Protein AF-A0A3A0FUT3-F1 (afdb_monomer_lite)

Foldseek 3Di:
DQVVLVVLLVVLQVVLVVVVNADPVDQPCVCLVVCLVVLLVLLCCLQVPQLVVQLVVCVPDDPVVSLQRSLQRSLQVQLVQQPPQNVLSVVSSVLSSVLNSVCVVPVDSVVSSVSSSSNVSSNLNRPDCPSCNSVDGDPSSVVSVVD

Radius of gyration: 15.89 Å; chains: 1; bounding box: 42×25×53 Å

Secondary structure (DSSP, 8-state):
-HHHHHHHHHHHHHHHHHTT---TTS---TTHHHHHHHHHHHHHHIIIIIHHHHHHHTTTS-HHHHHHHHHHHHHHHHHHTTTT-HHHHHHHHHHHHHHHHHHHHH--HHHHHHHHHHHHHHHHHH--SSTTGGG--THHHHHHH--

pLDDT: mean 85.38, std 10.98, range [56.06, 98.0]

Sequence (147 aa):
AALVSGAGAALLVALGLAHGSASLAAPRFAWLEDYLPGLAAQQLLLQGFFAPGFAALVGGAARGLRRGATVALAAGAFAALHAPNPALMIGVAVAGAFWTAHFLAHRNLLAVVASHLVLGAAAMASLGPGPMLNLRVGPGALELLGR

Structure (mmCIF, N/CA/C/O backbone):
data_AF-A0A3A0FUT3-F1
#
_entry.id   AF-A0A3A0FUT3-F1
#
loop_
_atom_site.group_PDB
_atom_site.id
_atom_site.type_symbol
_atom_site.label_atom_id
_atom_site.label_alt_id
_atom_site.label_comp_id
_atom_site.label_asym_id
_atom_site.label_entity_id
_atom_site.label_seq_id
_atom_site.pdbx_PDB_ins_code
_atom_site.Cartn_x
_atom_site.Cartn_y
_atom_site.Cartn_z
_atom_site.occupancy
_atom_site.B_iso_or_equiv
_atom_site.auth_seq_id
_atom_site.auth_comp_id
_atom_site.auth_asym_id
_atom_site.auth_atom_id
_atom_site.pdbx_PDB_model_num
ATOM 1 N N . ALA A 1 1 ? -13.110 1.110 -4.379 1.00 67.38 1 ALA A N 1
ATOM 2 C CA . ALA A 1 1 ? -11.785 0.592 -4.778 1.00 67.38 1 ALA A CA 1
ATOM 3 C C . ALA A 1 1 ? -11.551 0.679 -6.286 1.00 67.38 1 ALA A C 1
ATOM 5 O O . ALA A 1 1 ? -10.635 1.383 -6.680 1.00 67.38 1 ALA A O 1
ATOM 6 N N . ALA A 1 2 ? -12.389 0.046 -7.120 1.00 71.19 2 ALA A N 1
ATOM 7 C CA . ALA A 1 2 ? -12.159 -0.082 -8.567 1.00 71.19 2 ALA A CA 1
ATOM 8 C C . ALA A 1 2 ? -11.878 1.238 -9.314 1.00 71.19 2 ALA A C 1
ATOM 10 O O . ALA A 1 2 ? -10.896 1.305 -10.036 1.00 71.19 2 ALA A O 1
ATOM 11 N N . LEU A 1 3 ? -12.666 2.302 -9.095 1.00 72.50 3 LEU A N 1
ATOM 12 C CA . LEU A 1 3 ? -12.441 3.600 -9.757 1.00 72.50 3 LEU A CA 1
ATOM 13 C C . LEU A 1 3 ? -11.093 4.240 -9.389 1.00 72.50 3 LEU A C 1
ATOM 15 O O . LEU A 1 3 ? -10.398 4.748 -10.257 1.00 72.50 3 LEU A O 1
ATOM 19 N N . VAL A 1 4 ? -10.703 4.183 -8.112 1.00 73.81 4 VAL A N 1
ATOM 20 C CA . VAL A 1 4 ? -9.439 4.767 -7.629 1.00 73.81 4 VAL A CA 1
ATOM 21 C C . VAL A 1 4 ? -8.245 3.974 -8.147 1.00 73.81 4 VAL A C 1
ATOM 23 O O . VAL A 1 4 ? -7.280 4.559 -8.626 1.00 73.81 4 VAL A O 1
ATOM 26 N N . SER A 1 5 ? -8.325 2.644 -8.116 1.00 77.06 5 SER A N 1
ATOM 27 C CA . SER A 1 5 ? -7.273 1.788 -8.668 1.00 77.06 5 SER A CA 1
ATOM 28 C C . SER A 1 5 ? -7.211 1.855 -10.193 1.00 77.06 5 SER A C 1
ATOM 30 O O . SER A 1 5 ? -6.119 1.790 -10.739 1.00 77.06 5 SER A O 1
ATOM 32 N N . GLY A 1 6 ? -8.341 2.050 -10.878 1.00 75.94 6 GLY A N 1
ATOM 33 C CA . GLY A 1 6 ? -8.392 2.286 -12.321 1.00 75.94 6 GLY A CA 1
ATOM 34 C C . GLY A 1 6 ? -7.773 3.627 -12.717 1.00 75.94 6 GLY A C 1
ATOM 35 O O . GLY A 1 6 ? -6.947 3.670 -13.622 1.00 75.94 6 GLY A O 1
ATOM 36 N N . ALA A 1 7 ? -8.093 4.707 -11.996 1.00 79.81 7 ALA A N 1
ATOM 37 C CA . ALA A 1 7 ? -7.461 6.012 -12.194 1.00 79.81 7 ALA A CA 1
ATOM 38 C C . ALA A 1 7 ? -5.953 5.969 -11.891 1.00 79.81 7 ALA A C 1
ATOM 40 O O . ALA A 1 7 ? -5.152 6.499 -12.658 1.00 79.81 7 ALA A O 1
ATOM 41 N N . GLY A 1 8 ? -5.558 5.282 -10.814 1.00 80.25 8 GLY A N 1
ATOM 42 C CA . GLY A 1 8 ? -4.154 5.030 -10.495 1.00 80.25 8 GLY A CA 1
ATOM 43 C C . GLY A 1 8 ? -3.447 4.242 -11.598 1.00 80.25 8 GLY A C 1
ATOM 44 O O . GLY A 1 8 ? -2.389 4.654 -12.055 1.00 80.25 8 GLY A O 1
ATOM 45 N N . ALA A 1 9 ? -4.053 3.159 -12.088 1.00 80.38 9 ALA A N 1
ATOM 46 C CA . ALA A 1 9 ? -3.508 2.362 -13.183 1.00 80.38 9 ALA A CA 1
ATOM 47 C C . ALA A 1 9 ? -3.330 3.195 -14.462 1.00 80.38 9 ALA A C 1
ATOM 49 O O . ALA A 1 9 ? -2.263 3.155 -15.069 1.00 80.38 9 ALA A O 1
ATOM 50 N N . ALA A 1 10 ? -4.329 4.003 -14.828 1.00 81.06 10 ALA A N 1
ATOM 51 C CA . ALA A 1 10 ? -4.245 4.902 -15.977 1.00 81.06 10 ALA A CA 1
ATOM 52 C C . ALA A 1 10 ? -3.108 5.927 -15.828 1.00 81.06 10 ALA A C 1
ATOM 54 O O . ALA A 1 10 ? -2.360 6.156 -16.779 1.00 81.06 10 ALA A O 1
ATOM 55 N N . LEU A 1 11 ? -2.931 6.496 -14.631 1.00 83.31 11 LEU A N 1
ATOM 56 C CA . LEU A 1 11 ? -1.828 7.411 -14.341 1.00 83.31 11 LEU A CA 1
ATOM 57 C C . LEU A 1 11 ? -0.463 6.726 -14.492 1.00 83.31 11 LEU A C 1
ATOM 59 O O . LEU A 1 11 ? 0.437 7.298 -15.101 1.00 83.31 11 LEU A O 1
ATOM 63 N N . LEU A 1 12 ? -0.300 5.504 -13.977 1.00 81.56 12 LEU A N 1
ATOM 64 C CA . LEU A 1 12 ? 0.962 4.765 -14.091 1.00 81.56 12 LEU A CA 1
ATOM 65 C C . LEU A 1 12 ? 1.302 4.428 -15.546 1.00 81.56 12 LEU A C 1
ATOM 67 O O . LEU A 1 12 ? 2.458 4.567 -15.944 1.00 81.56 12 LEU A O 1
ATOM 71 N N . VAL A 1 13 ? 0.301 4.061 -16.349 1.00 78.94 13 VAL A N 1
ATOM 72 C CA . VAL A 1 13 ? 0.467 3.856 -17.796 1.00 78.94 13 VAL A CA 1
ATOM 73 C C . VAL A 1 13 ? 0.900 5.153 -18.479 1.00 78.94 13 VAL A C 1
ATOM 75 O O . VAL A 1 13 ? 1.878 5.152 -19.223 1.00 78.94 13 VAL A O 1
ATOM 78 N N . ALA A 1 14 ? 0.233 6.274 -18.189 1.00 81.12 14 ALA A N 1
ATOM 79 C CA . ALA A 1 14 ? 0.581 7.573 -18.766 1.00 81.12 14 ALA A CA 1
ATOM 80 C C . ALA A 1 14 ? 2.012 8.008 -18.400 1.00 81.12 14 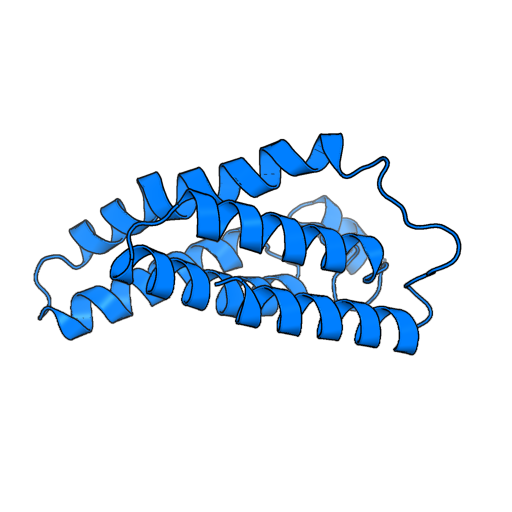ALA A C 1
ATOM 82 O O . ALA A 1 14 ? 2.765 8.446 -19.270 1.00 81.12 14 ALA A O 1
ATOM 83 N N . LEU A 1 15 ? 2.416 7.830 -17.136 1.00 79.12 15 LEU A N 1
ATOM 84 C CA . LEU A 1 15 ? 3.782 8.101 -16.679 1.00 79.12 15 LEU A CA 1
ATOM 85 C C . LEU A 1 15 ? 4.803 7.198 -17.376 1.00 79.12 15 LEU A C 1
ATOM 87 O O . LEU A 1 15 ? 5.853 7.681 -17.800 1.00 79.12 15 LEU A O 1
ATOM 91 N N . GLY A 1 16 ? 4.491 5.911 -17.526 1.00 73.50 16 GLY A N 1
ATOM 92 C CA . GLY A 1 16 ? 5.341 4.955 -18.224 1.00 73.50 16 GLY A CA 1
ATOM 93 C C . GLY A 1 16 ? 5.569 5.317 -19.690 1.00 73.50 16 GLY A C 1
ATOM 94 O O . GLY A 1 16 ? 6.707 5.265 -20.163 1.00 73.50 16 GLY A O 1
ATOM 95 N N . LEU A 1 17 ? 4.509 5.743 -20.385 1.00 77.50 17 LEU A N 1
ATOM 96 C CA . LEU A 1 17 ? 4.568 6.217 -21.771 1.00 77.50 17 LEU A CA 1
ATOM 97 C C . LEU A 1 17 ? 5.377 7.513 -21.892 1.00 77.50 17 LEU A C 1
ATOM 99 O O . LEU A 1 17 ? 6.237 7.609 -22.763 1.00 77.50 17 LEU A O 1
ATOM 103 N N . ALA A 1 18 ? 5.163 8.477 -20.991 1.00 78.88 18 ALA A N 1
ATOM 104 C CA . ALA A 1 18 ? 5.894 9.746 -20.985 1.00 78.88 18 ALA A CA 1
ATOM 105 C C . ALA A 1 18 ? 7.411 9.567 -20.779 1.00 78.88 18 ALA A C 1
ATOM 107 O O . ALA A 1 18 ? 8.198 10.335 -21.324 1.00 78.88 18 ALA A O 1
ATOM 108 N N . HIS A 1 19 ? 7.824 8.538 -20.031 1.00 74.44 19 HIS A N 1
ATOM 109 C CA . HIS A 1 19 ? 9.236 8.212 -19.790 1.00 74.44 19 HIS A CA 1
ATOM 110 C C . HIS A 1 19 ? 9.804 7.170 -20.772 1.00 74.44 19 HIS A C 1
ATOM 112 O O . HIS A 1 19 ? 10.914 6.684 -20.565 1.00 74.44 19 HIS A O 1
ATOM 118 N N . GLY A 1 20 ? 9.047 6.772 -21.804 1.00 72.31 20 GLY A N 1
ATOM 119 C CA . GLY A 1 20 ? 9.478 5.771 -22.791 1.00 72.31 20 GLY A CA 1
ATOM 120 C C . GLY A 1 20 ? 9.728 4.371 -22.213 1.00 72.31 20 GLY A C 1
ATOM 121 O O . GLY A 1 20 ? 10.412 3.560 -22.830 1.00 72.31 20 GLY A O 1
ATOM 122 N N . SER A 1 21 ? 9.202 4.088 -21.018 1.00 69.81 21 SER A N 1
ATOM 123 C CA . SER A 1 21 ? 9.416 2.824 -20.297 1.00 69.81 21 SER A CA 1
ATOM 124 C C . SER A 1 21 ? 8.261 1.831 -20.448 1.00 69.81 21 SER A C 1
ATOM 126 O O . SER A 1 21 ? 8.467 0.629 -20.284 1.00 69.81 21 SER A O 1
ATOM 128 N N . ALA A 1 22 ? 7.078 2.315 -20.836 1.00 65.19 22 ALA A N 1
ATOM 129 C CA . ALA A 1 22 ? 5.943 1.489 -21.225 1.00 65.19 22 ALA A CA 1
ATOM 130 C C . ALA A 1 22 ? 5.936 1.252 -22.743 1.00 65.19 22 ALA A C 1
ATOM 132 O O . ALA A 1 22 ? 6.136 2.181 -23.524 1.00 65.19 22 ALA A O 1
ATOM 133 N N . SER A 1 23 ? 5.629 0.024 -23.168 1.00 63.56 23 SER A N 1
ATOM 134 C CA . SER A 1 23 ? 5.339 -0.295 -24.570 1.00 63.56 23 SER A CA 1
ATOM 135 C C . SER A 1 23 ? 3.971 -0.954 -24.679 1.00 63.56 23 SER A C 1
ATOM 137 O O . SER A 1 23 ? 3.757 -2.043 -24.150 1.00 63.56 23 SER A O 1
ATOM 139 N N . LEU A 1 24 ? 3.053 -0.309 -25.405 1.00 61.28 24 LEU A N 1
ATOM 140 C CA . LEU A 1 24 ? 1.742 -0.883 -25.732 1.00 61.28 24 LEU A CA 1
ATOM 141 C C . LEU A 1 24 ? 1.842 -2.009 -26.777 1.00 61.28 24 LEU A C 1
ATOM 143 O O . LEU A 1 24 ? 0.901 -2.779 -26.932 1.00 61.28 24 LEU A O 1
ATOM 147 N N . ALA A 1 25 ? 2.975 -2.115 -27.483 1.00 56.06 25 ALA A N 1
ATOM 148 C CA . ALA A 1 25 ? 3.189 -3.094 -28.550 1.00 56.06 25 ALA A CA 1
ATOM 149 C C . ALA A 1 25 ? 3.632 -4.477 -28.039 1.00 56.06 25 ALA A C 1
ATOM 151 O O . ALA A 1 25 ? 3.517 -5.463 -28.761 1.00 56.06 25 ALA A O 1
ATOM 152 N N . ALA A 1 26 ? 4.138 -4.564 -26.806 1.00 56.66 26 ALA A N 1
ATOM 153 C CA . ALA A 1 26 ? 4.582 -5.814 -26.195 1.00 56.66 26 ALA A CA 1
ATOM 154 C C . ALA A 1 26 ? 4.241 -5.806 -24.700 1.00 56.66 26 ALA A C 1
ATOM 156 O O . ALA A 1 26 ? 5.130 -5.595 -23.865 1.00 56.66 26 ALA A O 1
ATOM 157 N N . PRO A 1 27 ? 2.959 -5.984 -24.339 1.00 56.78 27 PRO A N 1
ATOM 158 C CA . PRO A 1 27 ? 2.583 -5.998 -22.944 1.00 56.78 27 PRO A CA 1
ATOM 159 C C . PRO A 1 27 ? 3.238 -7.206 -22.267 1.00 56.78 27 PRO A C 1
ATOM 161 O O . PRO A 1 27 ? 3.038 -8.365 -22.635 1.00 56.78 27 PRO A O 1
ATOM 164 N N . ARG A 1 28 ? 4.095 -6.923 -21.289 1.00 61.62 28 ARG A N 1
ATOM 165 C CA . ARG A 1 28 ? 4.827 -7.945 -20.545 1.00 61.62 28 ARG A CA 1
ATOM 166 C C . ARG A 1 28 ? 3.870 -8.496 -19.497 1.00 61.62 28 ARG A C 1
ATOM 168 O O . ARG A 1 28 ? 3.686 -7.854 -18.475 1.00 61.62 28 ARG A O 1
ATOM 175 N N . PHE A 1 29 ? 3.249 -9.643 -19.756 1.00 65.81 29 PHE A N 1
ATOM 176 C CA . PHE A 1 29 ? 2.397 -10.338 -18.776 1.00 65.81 29 PHE A CA 1
ATOM 177 C C . PHE A 1 29 ? 2.996 -11.654 -18.276 1.00 65.81 29 PHE A C 1
ATOM 179 O O . PHE A 1 29 ? 2.488 -12.210 -17.313 1.00 65.81 29 PHE A O 1
ATOM 186 N N . ALA A 1 30 ? 4.092 -12.132 -18.877 1.00 66.38 30 ALA A N 1
ATOM 187 C CA . ALA A 1 30 ? 4.713 -13.410 -18.516 1.00 66.38 30 ALA A CA 1
ATOM 188 C C . ALA A 1 30 ? 5.168 -13.482 -17.046 1.00 66.38 30 ALA A C 1
ATOM 190 O O . ALA A 1 30 ? 5.218 -14.556 -16.473 1.00 66.38 30 ALA A O 1
ATOM 191 N N . TRP A 1 31 ? 5.456 -12.338 -16.422 1.00 67.44 31 TRP A N 1
ATOM 192 C CA . TRP A 1 31 ? 5.820 -12.250 -15.007 1.00 67.44 31 TRP A CA 1
ATOM 193 C C . TRP A 1 31 ? 4.592 -12.165 -14.079 1.00 67.44 31 TRP A C 1
ATOM 195 O O . TRP A 1 31 ? 4.734 -12.249 -12.864 1.00 67.44 31 TRP A O 1
ATOM 205 N N . LEU A 1 32 ? 3.377 -11.967 -14.603 1.00 67.25 32 LEU A N 1
ATOM 206 C CA . LEU A 1 32 ? 2.191 -11.736 -13.775 1.00 67.25 32 LEU A CA 1
ATOM 207 C C . LEU A 1 32 ? 1.869 -12.962 -12.913 1.00 67.25 32 LEU A C 1
ATOM 209 O O . LEU A 1 32 ? 1.492 -12.798 -11.758 1.00 67.25 32 LEU A O 1
ATOM 213 N N . GLU A 1 33 ? 2.061 -14.168 -13.449 1.00 71.25 33 GLU A N 1
ATOM 214 C CA . GLU A 1 33 ? 1.821 -15.434 -12.746 1.00 71.25 33 GLU A CA 1
ATOM 215 C C . GLU A 1 33 ? 2.751 -15.608 -11.538 1.00 71.25 33 GLU A C 1
ATOM 217 O O . GLU A 1 33 ? 2.290 -15.999 -10.467 1.00 71.25 33 GLU A O 1
ATOM 222 N N . ASP A 1 34 ? 4.019 -15.211 -11.667 1.00 75.12 34 ASP A N 1
ATOM 223 C CA . ASP A 1 34 ? 5.009 -15.299 -10.586 1.00 75.12 34 ASP A CA 1
ATOM 224 C C . ASP A 1 34 ? 4.742 -14.282 -9.460 1.00 75.12 34 ASP A C 1
ATOM 226 O O . ASP A 1 34 ? 5.037 -14.529 -8.289 1.00 75.12 34 ASP A O 1
ATOM 230 N N . TYR A 1 35 ? 4.162 -13.125 -9.797 1.00 76.62 35 TYR A N 1
ATOM 231 C CA . TYR A 1 35 ? 3.956 -12.014 -8.859 1.00 76.62 35 TYR A CA 1
ATOM 232 C C . TYR A 1 35 ? 2.535 -11.948 -8.278 1.00 76.62 35 TYR A C 1
ATOM 234 O O . TYR A 1 35 ? 2.346 -11.399 -7.188 1.00 76.62 35 TYR A O 1
ATOM 242 N N . LEU A 1 36 ? 1.538 -12.518 -8.963 1.00 82.25 36 LEU A N 1
ATOM 243 C CA . LEU A 1 36 ? 0.135 -12.587 -8.533 1.00 82.25 36 LEU A CA 1
ATOM 244 C C . LEU A 1 36 ? -0.020 -13.150 -7.110 1.00 82.25 36 LEU A C 1
ATOM 246 O O . LEU A 1 36 ? -0.670 -12.490 -6.290 1.00 82.25 36 LEU A O 1
ATOM 250 N N . PRO A 1 37 ? 0.592 -14.305 -6.766 1.00 87.31 37 PRO A N 1
ATOM 251 C CA . PRO A 1 37 ? 0.517 -14.854 -5.416 1.00 87.31 37 PRO A CA 1
ATOM 252 C C . PRO A 1 37 ? 1.083 -13.894 -4.369 1.00 87.31 37 PRO A C 1
ATOM 254 O O . PRO A 1 37 ? 0.471 -13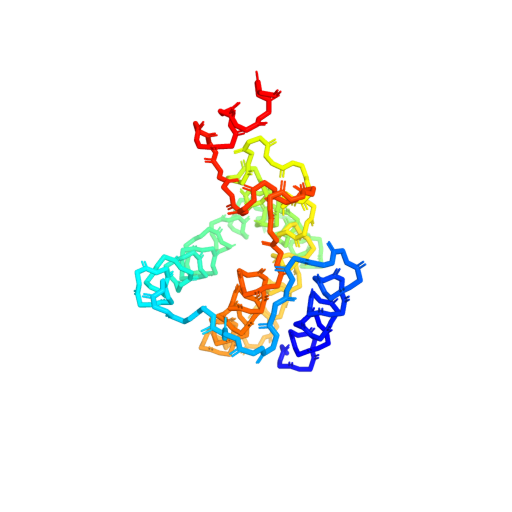.701 -3.320 1.00 87.31 37 PRO A O 1
ATOM 257 N N . GLY A 1 38 ? 2.208 -13.239 -4.672 1.00 89.75 38 GLY A N 1
ATOM 258 C CA . GLY A 1 38 ? 2.840 -12.264 -3.784 1.00 89.75 38 GLY A CA 1
ATOM 259 C C . GLY A 1 38 ? 1.961 -11.036 -3.541 1.00 89.75 38 GLY A C 1
ATOM 260 O O . GLY A 1 38 ? 1.726 -10.662 -2.392 1.00 89.75 38 GLY A O 1
ATOM 261 N N . LEU A 1 39 ? 1.408 -10.440 -4.600 1.00 88.62 39 LEU A N 1
ATOM 262 C CA . LEU A 1 39 ? 0.520 -9.274 -4.503 1.00 88.62 39 LEU A CA 1
ATOM 263 C C . LEU A 1 39 ? -0.779 -9.588 -3.742 1.00 88.62 39 LEU A C 1
ATOM 265 O O . LEU A 1 39 ? -1.276 -8.748 -2.980 1.00 88.62 39 LEU A O 1
ATOM 269 N N . ALA A 1 40 ? -1.329 -10.791 -3.927 1.00 91.31 40 ALA A N 1
ATOM 270 C CA . ALA A 1 40 ? -2.489 -11.256 -3.175 1.00 91.31 40 ALA A CA 1
ATOM 271 C C . ALA A 1 40 ? -2.135 -11.485 -1.698 1.00 91.31 40 ALA A C 1
ATOM 273 O O . ALA A 1 40 ? -2.817 -10.955 -0.817 1.00 91.31 40 ALA A O 1
ATOM 274 N N . ALA A 1 41 ? -1.036 -12.196 -1.421 1.00 93.88 41 ALA A N 1
ATOM 275 C CA . ALA A 1 41 ? -0.552 -12.456 -0.068 1.00 93.88 41 ALA A CA 1
ATOM 276 C C . ALA A 1 41 ? -0.296 -11.159 0.711 1.00 93.88 41 ALA A C 1
ATOM 278 O O . ALA A 1 41 ? -0.681 -11.064 1.876 1.00 93.88 41 ALA A O 1
ATOM 279 N N . GLN A 1 42 ? 0.261 -10.131 0.065 1.00 94.88 42 GLN A N 1
ATOM 280 C CA . GLN A 1 42 ? 0.456 -8.813 0.674 1.00 94.88 42 GLN A CA 1
ATOM 281 C C . GLN A 1 42 ? -0.856 -8.219 1.214 1.00 94.88 42 GLN A C 1
ATOM 283 O O . GLN A 1 42 ? -0.890 -7.770 2.359 1.00 94.88 42 GLN A O 1
ATOM 288 N N . GLN A 1 43 ? -1.953 -8.251 0.445 1.00 95.19 43 GLN A N 1
ATOM 289 C CA . GLN A 1 43 ? -3.244 -7.721 0.915 1.00 95.19 43 GLN A CA 1
ATOM 290 C C . GLN A 1 43 ? -3.916 -8.631 1.940 1.00 95.19 43 GLN A C 1
ATOM 292 O O . GLN A 1 43 ? -4.519 -8.128 2.889 1.00 95.19 43 GLN A O 1
ATOM 297 N N . LEU A 1 44 ? -3.795 -9.952 1.790 1.00 95.12 44 LEU A N 1
ATOM 298 C CA . LEU A 1 44 ? -4.303 -10.904 2.780 1.00 95.12 44 LEU A CA 1
ATOM 299 C C . LEU A 1 44 ? -3.640 -10.677 4.145 1.00 95.12 44 LEU A C 1
ATOM 301 O O . LEU A 1 44 ? -4.337 -10.570 5.152 1.00 95.12 44 LEU A O 1
ATOM 305 N N . LEU A 1 45 ? -2.315 -10.534 4.179 1.00 96.62 45 LEU A N 1
ATOM 306 C CA . LEU A 1 45 ? -1.567 -10.271 5.408 1.00 96.62 45 LEU A CA 1
ATOM 307 C C . LEU A 1 45 ? -1.874 -8.879 5.965 1.00 96.62 45 LEU A C 1
ATOM 309 O O . LEU A 1 45 ? -2.182 -8.745 7.150 1.00 96.62 45 LEU A O 1
ATOM 313 N N . LEU A 1 46 ? -1.833 -7.840 5.125 1.00 97.31 46 LEU A N 1
ATOM 314 C CA . LEU A 1 46 ? -2.060 -6.466 5.573 1.00 97.31 46 LEU A CA 1
ATOM 315 C C . LEU A 1 46 ? -3.457 -6.294 6.181 1.00 97.31 46 LEU A C 1
ATOM 317 O O . LEU A 1 46 ? -3.588 -5.758 7.280 1.00 97.31 46 LEU A O 1
ATOM 321 N N . GLN A 1 47 ? -4.494 -6.770 5.492 1.00 97.50 47 GLN A N 1
ATOM 322 C CA . GLN A 1 47 ? -5.882 -6.558 5.903 1.00 97.50 47 GLN A CA 1
ATOM 323 C C . GLN A 1 47 ? -6.389 -7.621 6.884 1.00 97.50 47 GLN A C 1
ATOM 325 O O . GLN A 1 47 ? -7.199 -7.311 7.758 1.00 97.50 47 GLN A O 1
ATOM 330 N N . GLY A 1 48 ? -5.934 -8.868 6.745 1.00 94.81 48 GLY A N 1
ATOM 331 C CA . GLY A 1 48 ? -6.397 -10.006 7.541 1.00 94.81 48 GLY A CA 1
ATOM 332 C C . GLY A 1 48 ? -5.631 -10.218 8.845 1.00 94.81 48 GLY A C 1
ATOM 333 O O . GLY A 1 48 ? -6.209 -10.733 9.797 1.00 94.81 48 GLY A O 1
ATOM 334 N N . PHE A 1 49 ? -4.365 -9.797 8.917 1.00 95.50 49 PHE A N 1
ATOM 335 C CA . PHE A 1 49 ? -3.515 -10.024 10.088 1.00 95.50 49 PHE A CA 1
ATOM 336 C C . PHE A 1 49 ? -3.045 -8.715 10.730 1.00 95.50 49 PHE A C 1
ATOM 338 O O . PHE A 1 49 ? -3.347 -8.446 11.895 1.00 95.50 49 PHE A O 1
ATOM 345 N N . PHE A 1 50 ? -2.369 -7.854 9.966 1.00 96.50 50 PHE A N 1
ATOM 346 C CA . PHE A 1 50 ? -1.754 -6.647 10.521 1.00 96.50 50 PHE A CA 1
ATOM 347 C C . PHE A 1 50 ? -2.776 -5.584 10.928 1.00 96.50 50 PHE A C 1
ATOM 349 O O . PHE A 1 50 ? -2.712 -5.083 12.048 1.00 96.50 50 PHE A O 1
ATOM 356 N N . ALA A 1 51 ? -3.748 -5.249 10.074 1.00 95.69 51 ALA A N 1
ATOM 357 C CA . ALA A 1 51 ? -4.736 -4.217 10.387 1.00 95.69 51 ALA A CA 1
ATOM 358 C C . ALA A 1 51 ? -5.575 -4.537 11.648 1.00 95.69 51 ALA A C 1
ATOM 360 O O . ALA A 1 51 ? -5.739 -3.640 12.479 1.00 95.69 51 ALA A O 1
ATOM 361 N N . PRO A 1 52 ? -6.064 -5.776 11.873 1.00 95.25 52 PRO A N 1
ATOM 362 C CA . PRO A 1 52 ? -6.677 -6.156 13.146 1.00 95.25 52 PRO A CA 1
ATOM 363 C C . PRO A 1 52 ? -5.726 -6.021 14.340 1.00 95.25 52 PRO A C 1
ATOM 365 O O . PRO A 1 52 ? -6.132 -5.479 15.369 1.00 95.25 52 PRO A O 1
ATOM 368 N N . GLY A 1 53 ? -4.466 -6.447 14.193 1.00 95.94 53 GLY A N 1
ATOM 369 C CA . GLY A 1 53 ? -3.438 -6.300 15.227 1.00 95.94 53 GLY A CA 1
ATOM 370 C C . GLY A 1 53 ? -3.195 -4.836 15.598 1.00 95.94 53 GLY A C 1
ATOM 371 O O . GLY A 1 53 ? -3.284 -4.469 16.768 1.00 95.94 53 GLY A O 1
ATOM 372 N N . PHE A 1 54 ? -3.006 -3.961 14.611 1.00 96.88 54 PHE A N 1
ATOM 373 C CA . PHE A 1 54 ? -2.862 -2.522 14.837 1.00 96.88 54 PHE A CA 1
ATOM 374 C C . PHE A 1 54 ? -4.107 -1.915 15.484 1.00 96.88 54 PHE A C 1
ATOM 376 O O . PHE A 1 54 ? -3.990 -1.139 16.432 1.00 96.88 54 PHE A O 1
ATOM 383 N N . ALA A 1 55 ? -5.304 -2.316 15.051 1.00 94.75 55 ALA A N 1
ATOM 384 C CA . ALA A 1 55 ? -6.546 -1.869 15.669 1.00 94.75 55 ALA A CA 1
ATOM 385 C C . ALA A 1 55 ? -6.688 -2.327 17.129 1.00 94.75 55 ALA A C 1
ATOM 387 O O . ALA A 1 55 ? -7.402 -1.663 17.886 1.00 94.75 55 ALA A O 1
ATOM 388 N N . ALA A 1 56 ? -6.079 -3.451 17.516 1.00 94.69 56 ALA A N 1
ATOM 389 C CA . ALA A 1 56 ? -6.024 -3.914 18.900 1.00 94.69 56 ALA A CA 1
ATOM 390 C C . ALA A 1 56 ? -5.023 -3.091 19.726 1.00 94.69 56 ALA A C 1
ATOM 392 O O . ALA A 1 56 ? -5.370 -2.656 20.823 1.00 94.69 56 ALA A O 1
ATOM 393 N N . LEU A 1 57 ? -3.843 -2.783 19.171 1.00 94.00 57 LEU A N 1
ATOM 394 C CA . LEU A 1 57 ? -2.832 -1.937 19.826 1.00 94.00 57 LEU A CA 1
ATOM 395 C C . LEU A 1 57 ? -3.365 -0.539 20.171 1.00 94.00 57 LEU A C 1
ATOM 397 O O . LEU A 1 57 ? -3.050 0.001 21.226 1.00 94.00 57 LEU A O 1
ATOM 401 N N . VAL A 1 58 ? -4.213 0.036 19.314 1.00 93.94 58 VAL A N 1
ATOM 402 C CA . VAL A 1 58 ? -4.837 1.354 19.542 1.00 93.94 58 VAL A CA 1
ATOM 403 C C . VAL A 1 58 ? -6.246 1.263 20.151 1.00 93.94 58 VAL A C 1
ATOM 405 O O . VAL A 1 58 ? -7.048 2.191 20.032 1.00 93.94 58 VAL A O 1
ATOM 408 N N . GLY A 1 59 ? -6.578 0.137 20.793 1.00 84.69 59 GLY A N 1
ATOM 409 C CA . GLY A 1 59 ? -7.923 -0.181 21.288 1.00 84.69 59 GLY A CA 1
ATOM 410 C C . GLY A 1 59 ? -8.490 0.786 22.336 1.00 84.69 59 GLY A C 1
ATOM 411 O O . GLY A 1 59 ? -9.707 0.943 22.397 1.00 84.69 59 GLY A O 1
ATOM 412 N N . GLY A 1 60 ? -7.632 1.466 23.105 1.00 84.44 60 GLY A N 1
ATOM 413 C CA . GLY A 1 60 ? -8.035 2.461 24.110 1.00 84.44 60 GLY A CA 1
ATOM 414 C C . GLY A 1 60 ? -8.396 3.845 23.550 1.00 84.44 60 GLY A C 1
ATOM 415 O O . GLY A 1 60 ? -8.882 4.694 24.291 1.00 84.44 60 GLY A O 1
ATOM 416 N N . ALA A 1 61 ? -8.166 4.099 22.258 1.00 83.19 61 ALA A N 1
ATOM 417 C CA . ALA A 1 61 ? -8.454 5.390 21.635 1.00 83.19 61 ALA A CA 1
ATOM 418 C C . ALA A 1 61 ? -9.941 5.547 21.266 1.00 83.19 61 ALA A C 1
ATOM 420 O O . ALA A 1 61 ? -10.638 4.572 20.970 1.00 83.19 61 ALA A O 1
ATOM 421 N N . ALA A 1 62 ? -10.423 6.794 21.181 1.00 83.81 62 ALA A N 1
ATOM 422 C CA . ALA A 1 62 ? -11.763 7.067 20.663 1.00 83.81 62 ALA A CA 1
ATOM 423 C C . ALA A 1 62 ? -11.931 6.497 19.241 1.00 83.81 62 ALA A C 1
ATOM 425 O O . ALA A 1 62 ? -10.991 6.476 18.446 1.00 83.81 62 ALA A O 1
ATOM 426 N N . ARG A 1 63 ? -13.147 6.061 18.886 1.00 81.81 63 ARG A N 1
ATOM 427 C CA . ARG A 1 63 ? -13.427 5.282 17.661 1.00 81.81 63 ARG A CA 1
ATOM 428 C C . ARG A 1 63 ? -12.846 5.893 16.373 1.00 81.81 63 ARG A C 1
ATOM 430 O O . ARG A 1 63 ? -12.306 5.161 15.546 1.00 81.81 63 ARG A O 1
ATOM 437 N N . GLY A 1 64 ? -12.942 7.215 16.209 1.00 78.62 64 GLY A N 1
ATOM 438 C CA . GLY A 1 64 ? -12.389 7.931 15.050 1.00 78.62 64 GLY A CA 1
ATOM 439 C C . GLY A 1 64 ? -10.857 7.911 15.012 1.00 78.62 64 GLY A C 1
ATOM 440 O O . GLY A 1 64 ? -10.271 7.546 13.993 1.00 78.62 64 GLY A O 1
ATOM 441 N N . LEU A 1 65 ? -10.221 8.206 16.150 1.00 87.00 65 LEU A N 1
ATOM 442 C CA . LEU A 1 65 ? -8.767 8.146 16.339 1.00 87.00 65 LEU A CA 1
ATOM 443 C C . LEU A 1 65 ? -8.233 6.730 16.106 1.00 87.00 65 LEU A C 1
ATOM 445 O O . LEU A 1 65 ? -7.247 6.552 15.397 1.00 87.00 65 LEU A O 1
ATOM 449 N N . ARG A 1 66 ? -8.936 5.712 16.612 1.00 91.25 66 AR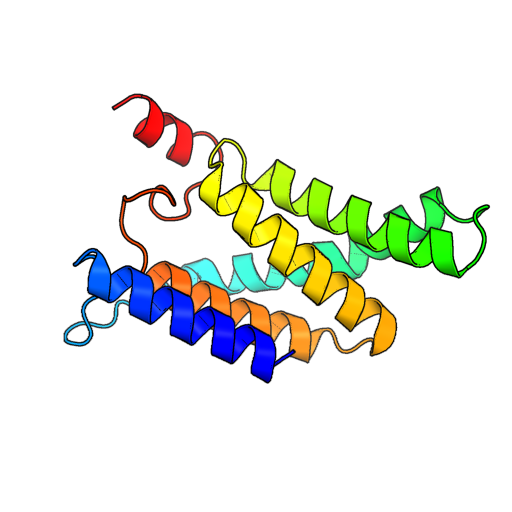G A N 1
ATOM 450 C CA . ARG A 1 66 ? -8.587 4.302 16.413 1.00 91.25 66 ARG A CA 1
ATOM 451 C C . ARG A 1 66 ? -8.545 3.927 14.933 1.00 91.25 66 ARG A C 1
ATOM 453 O O . ARG A 1 66 ? -7.593 3.286 14.487 1.00 91.25 66 ARG A O 1
ATOM 460 N N . ARG A 1 67 ? -9.556 4.334 14.155 1.00 93.25 67 ARG A N 1
ATOM 461 C CA . ARG A 1 67 ? -9.604 4.055 12.711 1.00 93.25 67 ARG A CA 1
ATOM 462 C C . ARG A 1 67 ? -8.452 4.744 11.980 1.00 93.25 67 ARG A C 1
ATOM 464 O O . ARG A 1 67 ? -7.755 4.078 11.222 1.00 93.25 67 ARG A O 1
ATOM 471 N N . GLY A 1 68 ? -8.241 6.037 12.229 1.00 95.88 68 GLY A N 1
ATOM 472 C CA . GLY A 1 68 ? -7.149 6.800 11.616 1.00 95.88 68 GLY A CA 1
ATOM 473 C C . GLY A 1 68 ? -5.773 6.213 11.938 1.00 95.88 68 GLY A C 1
ATOM 474 O O . GLY A 1 68 ? -4.984 5.969 11.029 1.00 95.88 68 GLY A O 1
ATOM 475 N N . ALA A 1 69 ? -5.524 5.887 13.208 1.00 96.31 69 ALA A N 1
ATOM 476 C CA . ALA A 1 69 ? -4.266 5.293 13.650 1.00 96.31 69 ALA A CA 1
ATOM 477 C C . ALA A 1 69 ? -4.031 3.900 13.046 1.00 96.31 69 ALA A C 1
ATOM 479 O O . ALA A 1 69 ? -2.931 3.611 12.593 1.00 96.31 69 ALA A O 1
ATOM 480 N N . THR A 1 70 ? -5.070 3.062 12.956 1.00 97.19 70 THR A N 1
ATOM 481 C CA . THR A 1 70 ? -4.968 1.743 12.301 1.00 97.19 70 THR A CA 1
ATOM 482 C C . THR A 1 70 ? -4.555 1.883 10.836 1.00 97.19 70 THR A C 1
ATOM 484 O O . THR A 1 70 ? -3.677 1.161 10.372 1.00 97.19 70 THR A O 1
ATOM 487 N N . VAL A 1 71 ? -5.166 2.828 10.111 1.00 97.88 71 VAL A N 1
ATOM 488 C CA . VAL A 1 71 ? -4.833 3.103 8.705 1.00 97.88 71 VAL A CA 1
ATOM 489 C C . VAL A 1 71 ? -3.394 3.600 8.572 1.00 97.88 71 VAL A C 1
ATOM 491 O O . VAL A 1 71 ? -2.666 3.099 7.720 1.00 97.88 71 VAL A O 1
ATOM 494 N N . ALA A 1 72 ? -2.974 4.541 9.421 1.00 98.00 72 ALA A N 1
ATOM 495 C CA . ALA A 1 72 ? -1.620 5.089 9.395 1.00 98.00 72 ALA A CA 1
ATOM 496 C C . ALA A 1 72 ? -0.556 4.021 9.699 1.00 98.00 72 ALA A C 1
ATOM 498 O O . ALA A 1 72 ? 0.434 3.926 8.978 1.00 98.00 72 ALA A O 1
ATOM 499 N N . LEU A 1 73 ? -0.785 3.178 10.711 1.00 97.81 73 LEU A N 1
ATOM 500 C CA . LEU A 1 73 ? 0.116 2.078 11.067 1.00 97.81 73 LEU A CA 1
ATOM 501 C C . LEU A 1 73 ? 0.212 1.038 9.947 1.00 97.81 73 LEU A C 1
ATOM 503 O O . LEU A 1 73 ? 1.314 0.639 9.581 1.00 97.81 73 LEU A O 1
ATOM 507 N N . ALA A 1 74 ? -0.921 0.642 9.361 1.00 97.94 74 ALA A N 1
ATOM 508 C CA . ALA A 1 74 ? -0.946 -0.300 8.245 1.00 97.94 74 ALA A CA 1
ATOM 509 C C . ALA A 1 74 ? -0.209 0.246 7.013 1.00 97.94 74 ALA A C 1
ATOM 511 O O . ALA A 1 74 ? 0.646 -0.438 6.454 1.00 97.94 74 ALA A O 1
ATOM 512 N N . ALA A 1 75 ? -0.497 1.489 6.620 1.00 98.00 75 ALA A N 1
ATOM 513 C CA . ALA A 1 75 ? 0.165 2.150 5.500 1.00 98.00 75 ALA A CA 1
ATOM 514 C C . ALA A 1 75 ? 1.672 2.321 5.734 1.00 98.00 75 ALA A C 1
ATOM 516 O O . ALA A 1 75 ? 2.467 2.037 4.841 1.00 98.00 75 ALA A O 1
ATOM 517 N N . GLY A 1 76 ? 2.064 2.741 6.939 1.00 97.94 76 GLY A N 1
ATOM 518 C CA . GLY A 1 76 ? 3.463 2.923 7.318 1.00 97.94 76 GLY A CA 1
ATOM 519 C C . GLY A 1 76 ? 4.240 1.609 7.337 1.00 97.94 76 GLY A C 1
ATOM 520 O O . GLY A 1 76 ? 5.322 1.538 6.763 1.00 97.94 76 GLY A O 1
ATOM 521 N N . ALA A 1 77 ? 3.673 0.549 7.919 1.00 97.31 77 ALA A N 1
ATOM 522 C CA . ALA A 1 77 ? 4.281 -0.780 7.902 1.00 97.31 77 ALA A CA 1
ATOM 523 C C . ALA A 1 77 ? 4.415 -1.317 6.469 1.00 97.31 77 ALA A C 1
ATOM 525 O O . ALA A 1 77 ? 5.470 -1.828 6.097 1.00 97.31 77 ALA A O 1
ATOM 526 N N . PHE A 1 78 ? 3.378 -1.146 5.642 1.00 97.12 78 PHE A N 1
ATOM 527 C CA . PHE A 1 78 ? 3.423 -1.556 4.242 1.00 97.12 78 PHE A CA 1
ATOM 528 C C . PHE A 1 78 ? 4.502 -0.792 3.466 1.00 97.12 78 PHE A C 1
ATOM 530 O O . PHE A 1 78 ? 5.286 -1.410 2.755 1.00 97.12 78 PHE A O 1
ATOM 537 N N . ALA A 1 79 ? 4.621 0.521 3.666 1.00 97.06 79 ALA A N 1
ATOM 538 C CA . ALA A 1 79 ? 5.682 1.330 3.072 1.00 97.06 79 ALA A CA 1
ATOM 539 C C . ALA A 1 79 ? 7.080 0.928 3.546 1.00 97.06 79 ALA A C 1
ATOM 541 O O . ALA A 1 79 ? 7.971 0.763 2.719 1.00 97.06 79 ALA A O 1
ATOM 542 N N . ALA A 1 80 ? 7.275 0.704 4.845 1.00 95.94 80 ALA A N 1
ATOM 543 C CA . ALA A 1 80 ? 8.568 0.303 5.395 1.00 95.94 80 ALA A CA 1
ATOM 544 C C . ALA A 1 80 ? 9.086 -1.009 4.779 1.00 95.94 80 ALA A C 1
ATOM 546 O O . ALA A 1 80 ? 10.276 -1.126 4.497 1.00 95.94 80 ALA A O 1
ATOM 547 N N . LEU A 1 81 ? 8.192 -1.960 4.485 1.00 93.94 81 LEU A N 1
ATOM 548 C CA . LEU A 1 81 ? 8.543 -3.218 3.814 1.00 93.94 81 LEU A CA 1
ATOM 549 C C . LEU A 1 81 ? 9.012 -3.039 2.360 1.00 93.94 81 LEU A C 1
ATOM 551 O O . LEU A 1 81 ? 9.598 -3.960 1.798 1.00 93.94 81 LEU A O 1
ATOM 555 N N . HIS A 1 82 ? 8.790 -1.867 1.760 1.00 93.75 82 HIS A N 1
ATOM 556 C CA . HIS A 1 82 ? 9.246 -1.536 0.408 1.00 93.75 82 HIS A CA 1
ATOM 557 C C . HIS A 1 82 ? 10.539 -0.710 0.390 1.00 93.75 82 HIS A C 1
ATOM 559 O O . HIS A 1 82 ? 10.978 -0.253 -0.668 1.00 93.75 82 HIS A O 1
ATOM 565 N N . ALA A 1 83 ? 11.183 -0.527 1.543 1.00 92.81 83 ALA A N 1
ATOM 566 C CA . ALA A 1 83 ? 12.506 0.070 1.601 1.00 92.81 83 ALA A CA 1
ATOM 567 C C . ALA A 1 83 ? 13.548 -0.764 0.819 1.00 92.81 83 ALA A C 1
ATOM 569 O O . ALA A 1 83 ? 13.400 -1.982 0.669 1.00 92.81 83 ALA A O 1
ATOM 570 N N . PRO A 1 84 ? 14.632 -0.136 0.330 1.00 92.50 84 PRO A N 1
ATOM 571 C CA . PRO A 1 84 ? 14.945 1.299 0.351 1.00 92.50 84 PRO A CA 1
ATOM 572 C C . PRO A 1 84 ? 14.430 2.066 -0.882 1.00 92.50 84 PRO A C 1
ATOM 574 O O . PRO A 1 84 ? 15.070 3.021 -1.298 1.00 92.50 84 PRO A O 1
ATOM 577 N N . ASN A 1 85 ? 13.331 1.655 -1.518 1.00 91.56 85 ASN A N 1
ATOM 578 C CA . ASN A 1 85 ? 12.850 2.266 -2.761 1.00 91.56 85 ASN A CA 1
ATOM 579 C C . ASN A 1 85 ? 11.893 3.445 -2.469 1.00 91.56 85 ASN A C 1
ATOM 581 O O . ASN A 1 85 ? 10.695 3.212 -2.310 1.00 91.56 85 ASN A O 1
ATOM 585 N N . PRO A 1 86 ? 12.357 4.712 -2.382 1.00 89.06 86 PRO A N 1
ATOM 586 C CA . PRO A 1 86 ? 11.557 5.807 -1.824 1.00 89.06 86 PRO A CA 1
ATOM 587 C C . PRO A 1 86 ? 10.305 6.118 -2.648 1.00 89.06 86 PRO A C 1
ATOM 589 O O . PRO A 1 86 ? 9.243 6.372 -2.080 1.00 89.06 86 PRO A O 1
ATOM 592 N N . ALA A 1 87 ? 10.393 6.063 -3.980 1.00 88.50 87 ALA A N 1
ATOM 593 C CA . ALA A 1 87 ? 9.234 6.303 -4.833 1.00 88.50 87 ALA A CA 1
ATOM 594 C C . ALA A 1 87 ? 8.165 5.225 -4.615 1.00 88.50 87 ALA A C 1
ATOM 596 O O . ALA A 1 87 ? 6.981 5.545 -4.480 1.00 88.50 87 ALA A O 1
ATOM 597 N N . LEU A 1 88 ? 8.581 3.955 -4.530 1.00 90.62 88 LEU A N 1
ATOM 598 C CA . LEU A 1 88 ? 7.669 2.854 -4.242 1.00 90.62 88 LEU A CA 1
ATOM 599 C C . LEU A 1 88 ? 7.077 2.976 -2.843 1.00 90.62 88 LEU A C 1
ATOM 601 O O . LEU A 1 88 ? 5.864 2.860 -2.705 1.00 90.62 88 LEU A O 1
ATOM 605 N N . MET A 1 89 ? 7.895 3.287 -1.835 1.00 94.44 89 MET A N 1
ATOM 606 C CA . MET A 1 89 ? 7.455 3.509 -0.455 1.00 94.44 89 MET A CA 1
ATOM 607 C C . MET A 1 89 ? 6.350 4.570 -0.373 1.00 94.44 89 MET A C 1
ATOM 609 O O . MET A 1 89 ? 5.330 4.336 0.273 1.00 94.44 89 MET A O 1
ATOM 613 N N . ILE A 1 90 ? 6.510 5.708 -1.057 1.00 93.44 90 ILE A N 1
ATOM 614 C CA . ILE A 1 90 ? 5.486 6.765 -1.106 1.00 93.44 90 ILE A CA 1
ATOM 615 C C . ILE A 1 90 ? 4.212 6.245 -1.783 1.00 93.44 90 ILE A C 1
ATOM 617 O O . ILE A 1 90 ? 3.114 6.398 -1.241 1.00 93.44 90 ILE A O 1
ATOM 621 N N . GLY A 1 91 ? 4.349 5.595 -2.943 1.00 91.06 91 GLY A N 1
ATOM 622 C CA . GLY A 1 91 ? 3.213 5.057 -3.692 1.00 91.06 91 GLY A CA 1
ATOM 623 C C . GLY A 1 91 ? 2.400 4.043 -2.883 1.00 91.06 91 GLY A C 1
ATOM 624 O O . GLY A 1 91 ? 1.175 4.158 -2.782 1.00 91.06 91 GLY A O 1
ATOM 625 N N . VAL A 1 92 ? 3.075 3.084 -2.246 1.00 94.06 92 VAL A N 1
ATOM 626 C CA . VAL A 1 92 ? 2.412 2.056 -1.435 1.00 94.06 92 VAL A CA 1
ATOM 627 C C . VAL A 1 92 ? 1.908 2.595 -0.098 1.00 94.06 92 VAL A C 1
ATOM 629 O O . VAL A 1 92 ? 0.922 2.066 0.406 1.00 94.06 92 VAL A O 1
ATOM 632 N N . ALA A 1 93 ? 2.494 3.660 0.464 1.00 96.56 93 ALA A N 1
ATOM 633 C CA . ALA A 1 93 ? 1.929 4.331 1.637 1.00 96.56 93 ALA A CA 1
ATOM 634 C C . ALA A 1 93 ? 0.541 4.904 1.314 1.00 96.56 93 ALA A C 1
ATOM 636 O O . ALA A 1 93 ? -0.428 4.642 2.029 1.00 96.56 93 ALA A O 1
ATOM 637 N N . VAL A 1 94 ? 0.421 5.634 0.199 1.00 95.56 94 VAL A N 1
ATOM 638 C CA . VAL A 1 94 ? -0.855 6.217 -0.248 1.00 95.56 94 VAL A CA 1
ATOM 639 C C . VAL A 1 94 ? -1.865 5.119 -0.589 1.00 95.56 94 VAL A C 1
ATOM 641 O O . VAL A 1 94 ? -2.998 5.140 -0.099 1.00 95.56 94 VAL A O 1
ATOM 644 N N . ALA A 1 95 ? -1.456 4.126 -1.382 1.00 94.12 95 ALA A N 1
ATOM 645 C CA . ALA A 1 95 ? -2.332 3.026 -1.778 1.00 94.12 95 ALA A CA 1
ATOM 646 C C . ALA A 1 95 ? -2.749 2.155 -0.577 1.00 94.12 95 ALA A C 1
ATOM 648 O O . ALA A 1 95 ? -3.926 1.831 -0.420 1.00 94.12 95 ALA A O 1
ATOM 649 N N . GLY A 1 96 ? -1.812 1.841 0.319 1.00 96.50 96 GLY A N 1
ATOM 650 C CA . GLY A 1 96 ? -2.050 1.093 1.552 1.00 96.50 96 GLY A CA 1
ATOM 651 C C . GLY A 1 96 ? -2.998 1.818 2.505 1.00 96.50 96 GLY A C 1
ATOM 652 O O . GLY A 1 96 ? -3.896 1.184 3.067 1.00 96.50 96 GLY A O 1
ATOM 653 N N . ALA A 1 97 ? -2.873 3.144 2.633 1.00 97.31 97 ALA A N 1
ATOM 654 C CA . ALA A 1 97 ? -3.811 3.954 3.407 1.00 97.31 97 ALA A CA 1
ATOM 655 C C . ALA A 1 97 ? -5.225 3.884 2.813 1.00 97.31 97 ALA A C 1
ATOM 657 O O . ALA A 1 97 ? -6.189 3.600 3.530 1.00 97.31 97 ALA A O 1
ATOM 658 N N . PHE A 1 98 ? -5.347 4.068 1.494 1.00 96.19 98 PHE A N 1
ATOM 659 C CA . PHE A 1 98 ? -6.622 3.969 0.785 1.00 96.19 98 PHE A CA 1
ATOM 660 C C . PHE A 1 98 ? -7.275 2.589 0.951 1.00 96.19 98 PHE A C 1
ATOM 662 O O . PHE A 1 98 ? -8.434 2.498 1.368 1.00 96.19 98 PHE A O 1
ATOM 669 N N . TRP A 1 99 ? -6.545 1.508 0.664 1.00 96.81 99 TRP A N 1
ATOM 670 C CA . TRP A 1 99 ? -7.081 0.149 0.740 1.00 96.81 99 TRP A CA 1
ATOM 671 C C . TRP A 1 99 ? -7.450 -0.254 2.157 1.00 96.81 99 TRP A C 1
ATOM 673 O O . TRP A 1 99 ? -8.515 -0.835 2.349 1.00 96.81 99 TRP A O 1
ATOM 683 N N . THR A 1 100 ? -6.644 0.113 3.153 1.00 97.69 100 THR A N 1
ATOM 684 C CA . THR A 1 100 ? -6.966 -0.171 4.557 1.00 97.69 100 THR A CA 1
ATOM 685 C C . THR A 1 100 ? -8.199 0.614 4.998 1.00 97.69 100 THR A C 1
ATOM 687 O O . THR A 1 100 ? -9.118 0.048 5.591 1.00 97.69 100 THR A O 1
ATOM 690 N N . ALA A 1 101 ? -8.295 1.902 4.655 1.00 96.31 101 ALA A N 1
ATOM 691 C CA . ALA A 1 101 ? -9.478 2.704 4.964 1.00 96.31 101 ALA A CA 1
ATOM 692 C C . ALA A 1 101 ? -10.750 2.142 4.304 1.00 96.31 101 ALA A C 1
ATOM 694 O O . ALA A 1 101 ? -11.810 2.124 4.946 1.00 96.31 101 ALA A O 1
ATOM 695 N N . HIS A 1 102 ? -10.635 1.666 3.059 1.00 95.38 102 HIS A N 1
ATOM 696 C CA . HIS A 1 102 ? -11.714 1.032 2.303 1.00 95.38 102 HIS A CA 1
ATOM 697 C C . HIS A 1 102 ? -12.103 -0.329 2.897 1.00 95.38 102 HIS A C 1
ATOM 699 O O . HIS A 1 102 ? -13.284 -0.584 3.129 1.00 95.38 102 HIS A O 1
ATOM 705 N N . PHE A 1 103 ? -11.130 -1.183 3.217 1.00 96.44 103 PHE A N 1
ATOM 706 C CA . PHE A 1 103 ? -11.372 -2.479 3.847 1.00 96.44 103 PHE A CA 1
ATOM 707 C C . PHE A 1 103 ? -12.060 -2.322 5.203 1.00 96.44 103 PHE A C 1
ATOM 709 O O . PHE A 1 103 ? -13.051 -2.996 5.467 1.00 96.44 103 PHE A O 1
ATOM 716 N N . LEU A 1 104 ? -11.608 -1.392 6.046 1.00 94.88 104 LEU A N 1
ATOM 717 C CA . LEU A 1 104 ? -12.238 -1.152 7.346 1.00 94.88 104 LEU A CA 1
ATOM 718 C C . LEU A 1 104 ? -13.687 -0.655 7.225 1.00 94.88 104 LEU A C 1
ATOM 720 O O . LEU A 1 104 ? -14.481 -0.926 8.125 1.00 94.88 104 LEU A O 1
ATOM 724 N N . ALA A 1 105 ? -14.031 0.047 6.139 1.00 94.62 105 ALA A N 1
ATOM 725 C CA . ALA A 1 105 ? -15.388 0.533 5.883 1.00 94.62 105 ALA A CA 1
ATOM 726 C C . ALA A 1 105 ? -16.322 -0.535 5.295 1.00 94.62 105 ALA A C 1
ATOM 728 O O . ALA A 1 105 ? -17.488 -0.584 5.670 1.00 94.62 105 ALA A O 1
ATOM 729 N N . HIS A 1 106 ? -15.830 -1.371 4.376 1.00 94.75 106 HIS A N 1
ATOM 730 C CA . HIS A 1 106 ? -16.686 -2.254 3.568 1.00 94.75 106 HIS A CA 1
ATOM 731 C C . HIS A 1 106 ? -16.441 -3.748 3.784 1.00 94.75 106 HIS A C 1
ATOM 733 O O . HIS A 1 106 ? -17.229 -4.562 3.316 1.00 94.75 106 HIS A O 1
ATOM 739 N N . ARG A 1 107 ? -15.340 -4.124 4.445 1.00 94.44 107 ARG A N 1
ATOM 740 C CA . ARG A 1 107 ? -14.931 -5.512 4.729 1.00 94.44 107 ARG A CA 1
ATOM 741 C C . ARG A 1 107 ? -14.871 -6.423 3.499 1.00 94.44 107 ARG A C 1
ATOM 743 O O . ARG A 1 107 ? -14.987 -7.636 3.610 1.00 94.44 107 ARG A O 1
ATOM 750 N N . ASN A 1 108 ? -14.619 -5.841 2.328 1.00 94.12 108 ASN A N 1
ATOM 751 C CA . ASN A 1 108 ? -14.525 -6.564 1.067 1.00 94.12 108 ASN A CA 1
ATOM 752 C C . ASN A 1 108 ? -13.057 -6.770 0.667 1.00 94.12 108 ASN A C 1
ATOM 754 O O . ASN A 1 108 ? -12.465 -5.946 -0.034 1.00 94.12 108 ASN A O 1
ATOM 758 N N . LEU A 1 109 ? -12.465 -7.866 1.148 1.00 93.94 109 LEU A N 1
ATOM 759 C CA . LEU A 1 109 ? -11.064 -8.200 0.881 1.00 93.94 109 LEU A CA 1
ATOM 760 C C . LEU A 1 109 ? -10.823 -8.541 -0.591 1.00 93.94 109 LEU A C 1
ATOM 762 O O . LEU A 1 109 ? -9.823 -8.112 -1.157 1.00 93.94 109 LEU A O 1
ATOM 766 N N . LEU A 1 110 ? -11.763 -9.244 -1.228 1.00 93.00 110 LEU A N 1
ATOM 767 C CA . LEU A 1 110 ? -11.651 -9.624 -2.635 1.00 93.00 110 LEU A CA 1
ATOM 768 C C . LEU A 1 110 ? -11.542 -8.391 -3.540 1.00 93.00 110 LEU A C 1
ATOM 770 O O . LEU A 1 110 ? -10.673 -8.338 -4.405 1.00 93.00 110 LEU A O 1
ATOM 774 N N . ALA A 1 111 ? -12.370 -7.369 -3.302 1.00 91.31 111 ALA A N 1
ATOM 775 C CA . ALA A 1 111 ? -12.308 -6.121 -4.057 1.00 91.31 111 ALA A CA 1
ATOM 776 C C . ALA A 1 111 ? -10.978 -5.381 -3.849 1.00 91.31 111 ALA A C 1
ATOM 778 O O . ALA A 1 111 ? -10.443 -4.810 -4.798 1.00 91.31 111 ALA A O 1
ATOM 779 N N . VAL A 1 112 ? -10.432 -5.396 -2.628 1.00 94.56 112 VAL A N 1
ATOM 780 C CA . VAL A 1 112 ? -9.118 -4.805 -2.336 1.00 94.56 112 VAL A CA 1
ATOM 781 C C . VAL A 1 112 ? -8.014 -5.556 -3.075 1.00 94.56 112 VAL A C 1
ATOM 783 O O . VAL A 1 112 ? -7.250 -4.916 -3.797 1.00 94.56 112 VAL A O 1
ATOM 786 N N . VAL A 1 113 ? -7.984 -6.889 -2.978 1.00 93.50 113 VAL A N 1
ATOM 787 C CA . VAL A 1 113 ? -7.020 -7.751 -3.681 1.00 93.50 113 VAL A CA 1
ATOM 788 C C . VAL A 1 113 ? -7.093 -7.518 -5.187 1.00 93.50 113 VAL A C 1
ATOM 790 O O . VAL A 1 113 ? -6.089 -7.146 -5.782 1.00 93.50 113 VAL A O 1
ATOM 793 N N . ALA A 1 114 ? -8.273 -7.634 -5.800 1.00 90.69 114 ALA A N 1
ATOM 794 C CA . ALA A 1 114 ? -8.443 -7.417 -7.237 1.00 90.69 114 ALA A CA 1
ATOM 795 C C . ALA A 1 114 ? -7.973 -6.017 -7.666 1.00 90.69 114 ALA A C 1
ATOM 797 O O . ALA A 1 114 ? -7.280 -5.864 -8.670 1.00 90.69 114 ALA A O 1
ATOM 798 N N . SER A 1 115 ? -8.286 -4.990 -6.873 1.00 92.25 115 SER A N 1
ATOM 799 C CA . SER A 1 115 ? -7.857 -3.620 -7.160 1.00 92.25 115 SER A CA 1
ATOM 800 C C . SER A 1 115 ? -6.342 -3.416 -7.022 1.00 92.25 115 SER A C 1
ATOM 802 O O . SER A 1 115 ? -5.755 -2.655 -7.791 1.00 92.25 115 SER A O 1
ATOM 804 N N . HIS A 1 116 ? -5.700 -4.125 -6.088 1.00 92.88 116 HIS A N 1
ATOM 805 C CA . HIS A 1 116 ? -4.248 -4.144 -5.938 1.00 92.88 116 HIS A CA 1
ATOM 806 C C . HIS A 1 116 ? -3.580 -4.847 -7.116 1.00 92.88 116 HIS A C 1
ATOM 808 O O . HIS A 1 116 ? -2.618 -4.316 -7.659 1.00 92.88 116 HIS A O 1
ATOM 814 N N . LEU A 1 117 ? -4.127 -5.982 -7.555 1.00 88.56 117 LEU A N 1
ATOM 815 C CA . LEU A 1 117 ? -3.627 -6.714 -8.716 1.00 88.56 117 LEU A CA 1
ATOM 816 C C . LEU A 1 117 ? -3.662 -5.857 -9.980 1.00 88.56 117 LEU A C 1
ATOM 818 O O . LEU A 1 117 ? -2.665 -5.797 -10.690 1.00 88.56 117 LEU A O 1
ATOM 822 N N . VAL A 1 118 ? -4.760 -5.136 -10.226 1.00 86.88 118 VAL A N 1
ATOM 823 C CA . VAL A 1 118 ? -4.862 -4.211 -11.368 1.00 86.88 118 VAL A CA 1
ATOM 824 C C . VAL A 1 118 ? -3.810 -3.103 -11.286 1.00 86.88 118 VAL A C 1
ATOM 826 O O . VAL A 1 118 ? -3.128 -2.832 -12.274 1.00 86.88 118 VAL A O 1
ATOM 829 N N . LEU A 1 119 ? -3.647 -2.475 -10.116 1.00 87.44 119 LEU A N 1
ATOM 830 C CA . LEU A 1 119 ? -2.673 -1.395 -9.954 1.00 87.44 119 LEU A CA 1
ATOM 831 C C . LEU A 1 119 ? -1.227 -1.902 -10.080 1.00 87.44 119 LEU A C 1
ATOM 833 O O . LEU A 1 119 ? -0.420 -1.264 -10.749 1.00 87.44 119 LEU A O 1
ATOM 837 N N . GLY A 1 120 ? -0.910 -3.054 -9.485 1.00 85.38 120 GLY A N 1
ATOM 838 C CA . GLY A 1 120 ? 0.403 -3.694 -9.572 1.00 85.38 120 GLY A CA 1
ATOM 839 C C . GLY A 1 120 ? 0.733 -4.157 -10.992 1.00 85.38 120 GLY A C 1
ATOM 840 O O . GLY A 1 120 ? 1.843 -3.919 -11.465 1.00 85.38 120 GLY A O 1
ATOM 841 N N . ALA A 1 121 ? -0.246 -4.726 -11.703 1.00 80.50 121 ALA A N 1
ATOM 842 C CA . ALA A 1 121 ? -0.131 -5.080 -13.117 1.00 80.50 121 ALA A CA 1
ATOM 843 C C . ALA A 1 121 ? 0.221 -3.864 -13.977 1.00 80.50 121 ALA A C 1
ATOM 845 O O . ALA A 1 121 ? 1.186 -3.900 -14.740 1.00 80.50 121 ALA A O 1
ATOM 846 N N . ALA A 1 122 ? -0.518 -2.767 -13.801 1.00 80.75 122 ALA A N 1
ATOM 847 C CA . ALA A 1 122 ? -0.253 -1.521 -14.507 1.00 80.75 122 ALA A CA 1
ATOM 848 C C . ALA A 1 122 ? 1.125 -0.941 -14.158 1.00 80.75 122 ALA A C 1
ATOM 850 O O . ALA A 1 122 ? 1.849 -0.520 -15.059 1.00 80.75 122 ALA A O 1
ATOM 851 N N . ALA A 1 123 ? 1.510 -0.955 -12.878 1.00 81.38 123 ALA A N 1
ATOM 852 C CA . ALA A 1 123 ? 2.804 -0.457 -12.421 1.00 81.38 123 ALA A CA 1
ATOM 853 C C . ALA A 1 123 ? 3.964 -1.214 -13.079 1.00 81.38 123 ALA A C 1
ATOM 855 O O . ALA A 1 123 ? 4.828 -0.604 -13.692 1.00 81.38 123 ALA A O 1
ATOM 856 N N . MET A 1 124 ? 3.952 -2.541 -13.025 1.00 78.31 124 MET A N 1
ATOM 857 C CA . MET A 1 124 ? 5.013 -3.379 -13.592 1.00 78.31 124 MET A CA 1
ATOM 858 C C . MET A 1 124 ? 5.054 -3.359 -15.125 1.00 78.31 124 MET A C 1
ATOM 860 O O . MET A 1 124 ? 6.129 -3.444 -15.715 1.00 78.31 124 MET A O 1
ATOM 864 N N . ALA A 1 125 ? 3.900 -3.237 -15.786 1.00 75.81 125 ALA A N 1
ATOM 865 C CA . ALA A 1 125 ? 3.848 -3.124 -17.242 1.00 75.81 125 ALA A CA 1
ATOM 866 C C . ALA A 1 125 ? 4.342 -1.760 -17.752 1.00 75.81 125 ALA A C 1
ATOM 868 O O . ALA A 1 125 ? 4.742 -1.656 -18.913 1.00 75.81 125 ALA A O 1
ATOM 869 N N . SER A 1 126 ? 4.301 -0.725 -16.904 1.00 76.12 126 SER A N 1
ATOM 870 C CA . SER A 1 126 ? 4.509 0.660 -17.339 1.00 76.12 126 SER A CA 1
ATOM 871 C C . SER A 1 126 ? 5.763 1.312 -16.775 1.00 76.12 126 SER A C 1
ATOM 873 O O . SER A 1 126 ? 6.318 2.197 -17.417 1.00 76.12 126 SER A O 1
ATOM 875 N N . LEU A 1 127 ? 6.202 0.924 -15.580 1.00 73.69 127 LEU A N 1
ATOM 876 C CA . LEU A 1 127 ? 7.277 1.590 -14.855 1.00 73.69 127 LEU A CA 1
ATOM 877 C C . LEU A 1 127 ? 8.553 0.752 -14.968 1.00 73.69 127 LEU A C 1
ATOM 879 O O . LEU A 1 127 ? 8.672 -0.316 -14.373 1.00 73.69 127 LEU A O 1
ATOM 883 N N . GLY A 1 128 ? 9.503 1.242 -15.763 1.00 67.44 128 GLY A N 1
ATOM 884 C CA . GLY A 1 128 ? 10.821 0.624 -15.926 1.00 67.44 128 GLY A CA 1
ATOM 885 C C . GLY A 1 128 ? 11.812 0.960 -14.791 1.00 67.44 128 GLY A C 1
ATOM 886 O O . GLY A 1 128 ? 11.403 1.272 -13.669 1.00 67.44 128 GLY A O 1
ATOM 887 N N . PRO A 1 129 ? 13.133 0.968 -15.066 1.00 65.31 129 PRO A N 1
ATOM 888 C CA . PRO A 1 129 ? 14.187 1.168 -14.062 1.00 65.31 129 PRO A CA 1
ATOM 889 C C . PRO A 1 129 ? 14.305 2.606 -13.537 1.00 65.31 129 PR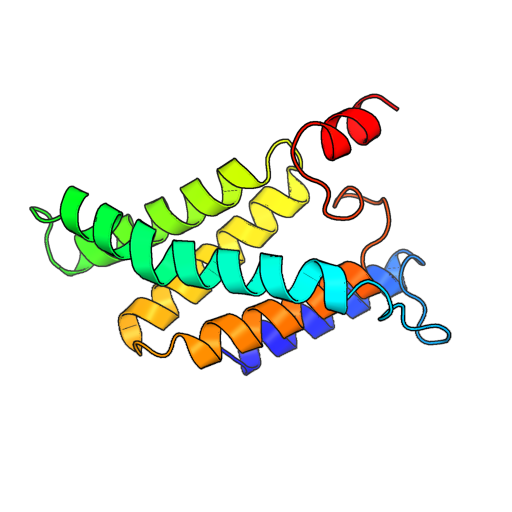O A C 1
ATOM 891 O O . PRO A 1 129 ? 15.288 2.917 -12.878 1.00 65.31 129 PRO A O 1
ATOM 894 N N . GLY A 1 130 ? 13.343 3.481 -13.846 1.00 69.38 130 GLY A N 1
ATOM 895 C CA . GLY A 1 130 ? 13.327 4.875 -13.409 1.00 69.38 130 GLY A CA 1
ATOM 896 C C . GLY A 1 130 ? 13.144 5.024 -11.887 1.00 69.38 130 GLY A C 1
ATOM 897 O O . GLY A 1 130 ? 13.603 4.185 -11.114 1.00 69.38 130 GLY A O 1
ATOM 898 N N . PRO A 1 131 ? 12.435 6.056 -11.398 1.00 68.81 131 PRO A N 1
ATOM 899 C CA . PRO A 1 131 ? 12.403 6.376 -9.964 1.00 68.81 131 PRO A CA 1
ATOM 900 C C . PRO A 1 131 ? 11.870 5.240 -9.074 1.00 68.81 131 PRO A C 1
ATOM 902 O O . PRO A 1 131 ? 12.141 5.220 -7.880 1.00 68.81 131 PRO A O 1
ATOM 905 N N . MET A 1 132 ? 11.135 4.285 -9.651 1.00 74.56 132 MET A N 1
ATOM 906 C CA . MET A 1 132 ? 10.590 3.118 -8.961 1.00 74.56 132 MET A CA 1
ATOM 907 C C . MET A 1 132 ? 11.503 1.884 -8.951 1.00 74.56 132 MET A C 1
ATOM 909 O O . MET A 1 132 ? 11.067 0.848 -8.460 1.00 74.56 132 MET A O 1
ATOM 913 N N . LEU A 1 133 ? 12.738 1.946 -9.465 1.00 79.75 133 LEU A N 1
ATOM 914 C CA . LEU A 1 133 ? 13.741 0.868 -9.384 1.00 79.75 133 LEU A CA 1
ATOM 915 C C . LEU A 1 133 ? 13.214 -0.522 -9.811 1.00 79.75 133 LEU A C 1
ATOM 917 O O . LEU A 1 133 ? 13.466 -1.523 -9.138 1.00 79.75 133 LEU A O 1
ATOM 921 N N . ASN A 1 134 ? 12.435 -0.605 -10.899 1.00 79.44 134 ASN A N 1
ATOM 922 C CA . ASN A 1 134 ? 11.747 -1.837 -11.336 1.00 79.44 134 ASN A CA 1
ATOM 923 C C . ASN A 1 134 ? 10.880 -2.490 -10.241 1.00 79.44 134 ASN A C 1
ATOM 925 O O . ASN A 1 134 ? 10.798 -3.716 -10.153 1.00 79.44 134 ASN A O 1
ATOM 929 N N . LEU A 1 135 ? 10.307 -1.673 -9.357 1.00 82.50 135 LEU A N 1
ATOM 930 C CA . LEU A 1 135 ? 9.526 -2.088 -8.191 1.00 82.50 135 LEU A CA 1
ATOM 931 C C . LEU A 1 135 ? 10.271 -3.034 -7.237 1.00 82.50 135 LEU A C 1
ATOM 933 O O . LEU A 1 135 ? 9.654 -3.740 -6.439 1.00 82.50 135 LEU A O 1
ATOM 937 N N . ARG A 1 136 ? 11.606 -3.049 -7.294 1.00 84.38 136 ARG A N 1
ATOM 938 C CA . ARG A 1 136 ? 12.418 -3.880 -6.409 1.00 84.38 136 ARG A CA 1
ATOM 939 C C . ARG A 1 136 ? 12.408 -3.323 -4.992 1.00 84.38 136 ARG A C 1
ATOM 941 O O . ARG A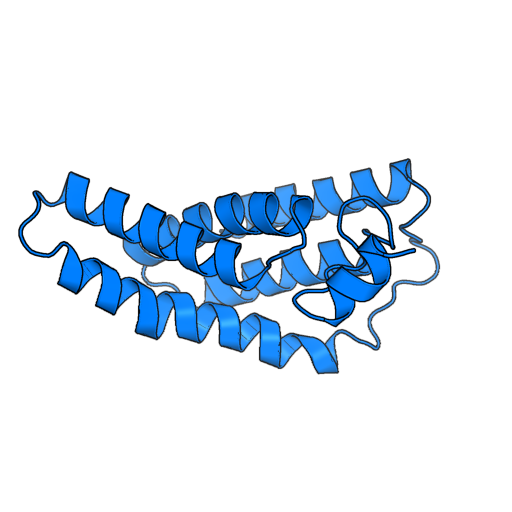 1 136 ? 12.300 -2.115 -4.775 1.00 84.38 136 ARG A O 1
ATOM 948 N N . VAL A 1 137 ? 12.579 -4.234 -4.043 1.00 86.38 137 VAL A N 1
ATOM 949 C CA . VAL A 1 137 ? 12.674 -3.973 -2.603 1.00 86.38 137 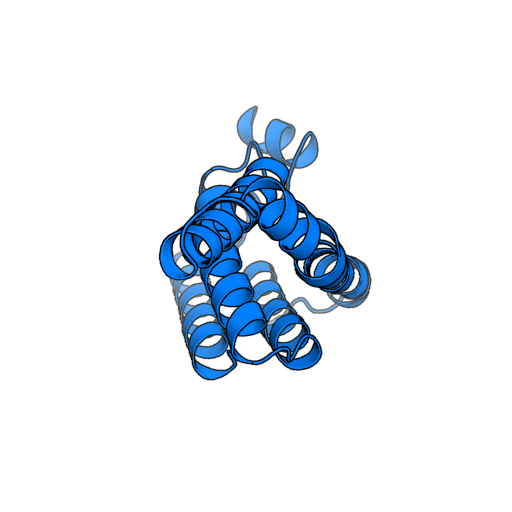VAL A CA 1
ATOM 950 C C . VAL A 1 137 ? 13.906 -4.683 -2.034 1.00 86.38 137 VAL A C 1
ATOM 952 O O . VAL A 1 137 ? 14.437 -5.610 -2.657 1.00 86.38 137 VAL A O 1
ATOM 955 N N . GLY A 1 138 ? 14.384 -4.256 -0.863 1.00 89.62 138 GLY A N 1
ATOM 956 C CA . GLY A 1 138 ? 15.504 -4.897 -0.168 1.00 89.62 138 GLY A CA 1
ATOM 957 C C . GLY A 1 138 ? 16.813 -4.920 -0.982 1.00 89.62 138 GLY A C 1
ATOM 958 O O . GLY A 1 138 ? 17.127 -3.934 -1.657 1.00 89.62 138 GLY A O 1
ATOM 959 N N . PRO A 1 139 ? 17.586 -6.028 -0.951 1.00 84.50 139 PRO A N 1
ATOM 960 C CA . PRO A 1 139 ? 18.869 -6.136 -1.655 1.00 84.50 139 PRO A CA 1
ATOM 961 C C . PRO A 1 139 ? 18.786 -5.848 -3.159 1.00 84.50 139 PRO A C 1
ATOM 963 O O . PRO A 1 139 ? 19.666 -5.194 -3.709 1.00 84.50 139 PRO A O 1
ATOM 966 N N . GLY A 1 140 ? 17.697 -6.263 -3.817 1.00 82.19 140 GLY A N 1
ATOM 967 C CA . GLY A 1 140 ? 17.508 -6.022 -5.248 1.00 82.19 140 GLY A CA 1
ATOM 968 C C . GLY A 1 140 ? 17.325 -4.544 -5.607 1.00 82.19 140 GLY A C 1
ATOM 969 O O . GLY A 1 140 ? 17.613 -4.164 -6.739 1.00 82.19 140 GLY A O 1
ATOM 970 N N . ALA A 1 141 ? 16.854 -3.714 -4.671 1.00 82.50 141 ALA A N 1
ATOM 971 C CA . ALA A 1 141 ? 16.788 -2.264 -4.848 1.00 82.50 141 ALA A CA 1
ATOM 972 C C . ALA A 1 141 ? 18.119 -1.587 -4.491 1.00 82.50 141 ALA A C 1
ATOM 974 O O . ALA A 1 141 ? 18.523 -0.652 -5.176 1.00 82.50 141 ALA A O 1
ATOM 975 N N . LEU A 1 142 ? 18.820 -2.080 -3.461 1.00 85.44 142 LEU A N 1
ATOM 976 C CA . LEU A 1 142 ? 20.157 -1.595 -3.092 1.00 85.44 142 LEU A CA 1
ATOM 977 C C . LEU A 1 142 ? 21.151 -1.724 -4.249 1.00 85.44 142 LEU A C 1
ATOM 979 O O . LEU A 1 142 ? 21.922 -0.802 -4.491 1.00 85.44 142 LEU A O 1
ATOM 983 N N . GLU A 1 143 ? 21.095 -2.826 -5.000 1.00 86.50 143 GLU A N 1
ATOM 984 C CA . GLU A 1 143 ? 21.937 -3.021 -6.184 1.00 86.50 143 GLU A CA 1
ATOM 985 C C . GLU A 1 143 ? 21.709 -1.940 -7.253 1.00 86.50 143 GLU A C 1
ATOM 987 O O . GLU A 1 143 ? 22.653 -1.517 -7.911 1.00 86.50 143 GLU A O 1
ATOM 992 N N . LEU A 1 144 ? 20.467 -1.476 -7.418 1.00 80.31 144 LEU A N 1
ATOM 993 C CA . LEU A 1 144 ? 20.130 -0.422 -8.378 1.00 80.31 144 LEU A CA 1
ATOM 994 C C . LEU A 1 144 ? 20.473 0.980 -7.864 1.00 80.31 144 LEU A C 1
ATOM 996 O O . LEU A 1 144 ? 20.734 1.853 -8.677 1.00 80.31 144 LEU A O 1
ATOM 1000 N N . LEU A 1 145 ? 20.472 1.199 -6.546 1.00 80.81 145 LEU A N 1
ATOM 1001 C CA . LEU A 1 145 ? 20.879 2.468 -5.926 1.00 80.81 145 LEU A CA 1
ATOM 1002 C C . LEU A 1 145 ? 22.402 2.647 -5.863 1.00 80.81 145 LEU A C 1
ATOM 1004 O O . LEU A 1 145 ? 22.875 3.772 -5.747 1.00 80.81 145 LEU A O 1
ATOM 1008 N N . GLY A 1 146 ? 23.157 1.546 -5.874 1.00 75.69 146 GLY A N 1
ATOM 1009 C CA . GLY A 1 146 ? 24.621 1.555 -5.860 1.00 75.69 146 GLY A CA 1
ATOM 1010 C C . GLY A 1 146 ? 25.279 1.615 -7.244 1.00 75.69 146 GLY A C 1
ATOM 1011 O O . GLY A 1 146 ? 26.507 1.605 -7.310 1.00 75.69 146 GLY A O 1
ATOM 1012 N N . ARG A 1 147 ? 24.491 1.626 -8.323 1.00 59.94 147 ARG A N 1
ATOM 1013 C CA . ARG A 1 147 ? 24.937 1.780 -9.717 1.00 59.94 147 ARG A CA 1
ATOM 1014 C C . ARG A 1 147 ? 24.651 3.194 -10.202 1.00 59.94 147 ARG A C 1
ATOM 1016 O O . ARG A 1 147 ? 25.459 3.681 -11.018 1.00 59.94 147 ARG A O 1
#